Protein AF-A0A5E4MAS6-F1 (afdb_monomer_lite)

Secondary structure (DSSP, 8-state):
-TTT-TT---TTT-EEEEE---HHHHHHHHHHHHH-TTEEEEE-HHHHHHHHHHHHHHH-HHHHHHHHHHHHHHTT-HHHHHHHHHH-TTSPPPSS--------

Foldseek 3Di:
DCVVCVPDDDPPQAAEDEDAVDVVSVVVQVVVCVVVVRYDYDHHVVNVVVVVVVVVCVVPVVVVVVVVVVCVVPVDPVVVVVVCC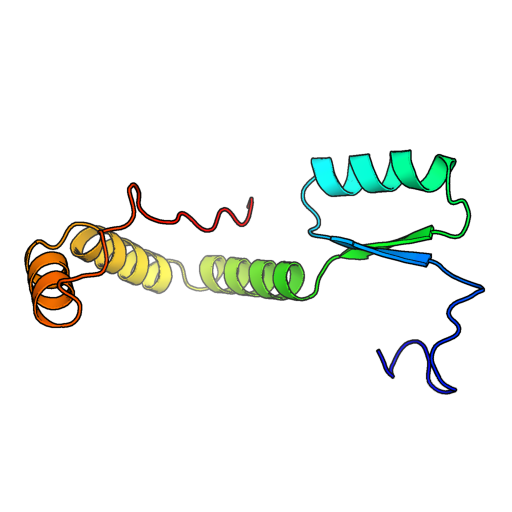VVPVPDDDDPDPPDPCPPD

Radius of gyration: 20.67 Å; chains: 1; bounding box: 43×36×52 Å

pLDDT: mean 83.17, std 13.13, range [47.19, 97.69]

Organism: NCBI:txid506608

Structure (mmCIF, N/CA/C/O backbone):
data_AF-A0A5E4MAS6-F1
#
_entry.id   AF-A0A5E4MAS6-F1
#
loop_
_atom_site.group_PDB
_atom_site.id
_atom_site.type_symbol
_atom_site.label_atom_id
_atom_site.label_alt_id
_atom_site.label_comp_id
_atom_site.label_asym_id
_atom_site.label_entity_id
_atom_site.label_seq_id
_atom_site.pdbx_PDB_ins_code
_atom_site.Cartn_x
_atom_site.Cartn_y
_atom_site.Cartn_z
_atom_site.occupancy
_atom_site.B_iso_or_equiv
_atom_site.auth_seq_id
_atom_site.auth_comp_id
_atom_site.auth_asym_id
_atom_site.auth_atom_id
_atom_site.pdbx_PDB_model_num
ATOM 1 N N . MET A 1 1 ? 15.359 -5.559 -5.352 1.00 47.19 1 MET A N 1
ATOM 2 C CA . MET A 1 1 ? 16.450 -4.952 -6.145 1.00 47.19 1 MET A CA 1
ATOM 3 C C . MET A 1 1 ? 17.482 -6.001 -6.557 1.00 47.19 1 MET A C 1
ATOM 5 O O . MET A 1 1 ? 17.694 -6.149 -7.749 1.00 47.19 1 MET A O 1
ATOM 9 N N . ALA A 1 2 ? 17.986 -6.825 -5.626 1.00 52.88 2 ALA A N 1
ATOM 10 C CA . ALA A 1 2 ? 18.840 -7.984 -5.945 1.00 52.88 2 ALA A CA 1
ATOM 11 C C . ALA A 1 2 ? 18.205 -9.018 -6.904 1.00 52.88 2 ALA A C 1
ATOM 13 O O . ALA A 1 2 ? 18.916 -9.630 -7.687 1.00 52.88 2 ALA A O 1
ATOM 14 N N . LEU A 1 3 ? 16.872 -9.180 -6.886 1.00 62.06 3 LEU A N 1
ATOM 15 C CA . LEU A 1 3 ? 16.169 -10.125 -7.769 1.00 62.06 3 LEU A CA 1
ATOM 16 C C . LEU A 1 3 ? 16.322 -9.791 -9.262 1.00 62.06 3 LEU A C 1
ATOM 18 O O . LEU A 1 3 ? 16.333 -10.689 -10.092 1.00 62.06 3 LEU A O 1
ATOM 22 N N . PHE A 1 4 ? 16.414 -8.504 -9.596 1.00 53.81 4 PHE A N 1
ATOM 23 C CA . PHE A 1 4 ? 16.477 -8.071 -10.987 1.00 53.81 4 PHE A CA 1
ATOM 24 C C . PHE A 1 4 ? 17.912 -7.761 -11.455 1.00 53.81 4 PHE A C 1
ATOM 26 O O . PHE A 1 4 ? 18.209 -7.915 -12.631 1.00 53.81 4 PHE A O 1
ATOM 33 N N . TRP A 1 5 ? 18.814 -7.381 -10.540 1.00 64.31 5 TRP A N 1
ATOM 34 C CA . TRP A 1 5 ? 20.230 -7.121 -10.833 1.00 64.31 5 TRP A CA 1
ATOM 35 C C . TRP A 1 5 ? 21.138 -7.978 -9.937 1.00 64.31 5 TRP A C 1
ATOM 37 O O . TRP A 1 5 ? 21.750 -7.455 -9.001 1.00 64.31 5 TRP A O 1
ATOM 47 N N . PRO A 1 6 ? 21.237 -9.298 -10.194 1.00 67.38 6 PRO A N 1
ATOM 48 C CA . PRO A 1 6 ? 22.070 -10.195 -9.390 1.00 67.38 6 PRO A CA 1
ATOM 49 C C . PRO A 1 6 ? 23.566 -9.853 -9.475 1.00 67.38 6 PRO A C 1
ATOM 51 O O . PRO A 1 6 ? 24.304 -10.117 -8.533 1.00 67.38 6 PRO A O 1
ATOM 54 N N . ASN A 1 7 ? 23.993 -9.195 -10.559 1.00 75.31 7 ASN A N 1
ATOM 55 C CA . ASN A 1 7 ? 25.386 -8.807 -10.812 1.00 75.31 7 ASN A CA 1
ATOM 56 C C . ASN A 1 7 ? 25.670 -7.313 -10.534 1.00 75.31 7 ASN A C 1
ATOM 58 O O . ASN A 1 7 ? 26.638 -6.767 -11.055 1.00 75.31 7 ASN A O 1
ATOM 62 N N . GLY A 1 8 ? 24.833 -6.644 -9.730 1.00 66.38 8 GLY A N 1
ATOM 63 C CA . GLY A 1 8 ? 24.960 -5.212 -9.419 1.00 66.38 8 GLY A CA 1
ATOM 64 C C . GLY A 1 8 ? 24.160 -4.318 -10.370 1.00 66.38 8 GLY A C 1
ATOM 65 O O . GLY A 1 8 ? 23.873 -4.714 -11.492 1.00 66.38 8 GLY A O 1
ATOM 66 N N . VAL A 1 9 ? 23.733 -3.138 -9.907 1.00 62.91 9 VAL A N 1
ATOM 67 C CA . VAL A 1 9 ? 22.758 -2.286 -10.616 1.00 62.91 9 VAL A CA 1
ATOM 68 C C . VAL A 1 9 ? 23.377 -1.653 -11.873 1.00 62.91 9 VAL A C 1
ATOM 70 O O . VAL A 1 9 ? 24.290 -0.840 -11.771 1.00 62.91 9 VAL A O 1
ATOM 73 N N . GLN A 1 10 ? 22.855 -1.988 -13.058 1.00 63.81 10 GLN A N 1
ATOM 74 C CA . GLN A 1 10 ? 23.244 -1.367 -14.331 1.00 63.81 10 GLN A CA 1
ATOM 75 C C . GLN A 1 10 ? 22.442 -0.073 -14.501 1.00 63.81 10 GLN A C 1
ATOM 77 O O . GLN A 1 10 ? 21.292 -0.098 -14.929 1.00 63.81 10 GLN A O 1
ATOM 82 N N . HIS A 1 11 ? 23.017 1.069 -14.129 1.00 59.31 11 HIS A N 1
ATOM 83 C CA . HIS A 1 11 ? 22.316 2.357 -14.207 1.00 59.31 11 HIS A CA 1
ATOM 84 C C . HIS A 1 11 ? 22.101 2.874 -15.641 1.00 59.31 11 HIS A C 1
ATOM 86 O O . HIS A 1 11 ? 21.282 3.768 -15.835 1.00 59.31 11 HIS A O 1
ATOM 92 N N . ASN A 1 12 ? 22.802 2.320 -16.636 1.00 58.47 12 ASN A N 1
ATOM 93 C CA . ASN A 1 12 ? 22.885 2.915 -17.975 1.00 58.47 12 ASN A CA 1
ATOM 94 C C . ASN A 1 12 ? 22.045 2.217 -19.058 1.00 58.47 12 ASN A C 1
ATOM 96 O O . ASN A 1 12 ? 21.890 2.782 -20.141 1.00 58.47 12 ASN A O 1
ATOM 100 N N . ASP A 1 13 ? 21.472 1.041 -18.785 1.00 67.44 13 ASP A N 1
ATOM 101 C CA . ASP A 1 13 ? 20.808 0.247 -19.828 1.00 67.44 13 ASP A CA 1
ATOM 102 C C . ASP A 1 13 ? 19.278 0.268 -19.755 1.00 67.44 13 ASP A C 1
ATOM 104 O O . ASP A 1 13 ? 18.626 0.250 -20.802 1.00 67.44 13 ASP A O 1
ATOM 108 N N . GLU A 1 14 ? 18.691 0.370 -18.557 1.00 70.31 14 GLU A N 1
ATOM 109 C CA . GLU A 1 14 ? 17.242 0.264 -18.345 1.00 70.31 14 GLU A CA 1
ATOM 110 C C . GLU A 1 14 ? 16.762 1.251 -17.270 1.00 70.31 14 GLU A C 1
ATOM 112 O O . GLU A 1 14 ? 17.266 1.278 -16.146 1.00 70.31 14 GLU A O 1
ATOM 117 N N . LEU A 1 15 ? 15.773 2.084 -17.615 1.00 85.38 15 LEU A N 1
ATOM 118 C CA . LEU A 1 15 ? 15.208 3.083 -16.705 1.00 85.38 15 LEU A CA 1
ATOM 119 C C . LEU A 1 15 ? 13.928 2.540 -16.067 1.00 85.38 15 LEU A C 1
ATOM 121 O O . LEU A 1 15 ? 12.958 2.246 -16.764 1.00 85.38 15 LEU A O 1
ATOM 125 N N . PHE A 1 16 ? 13.882 2.479 -14.738 1.00 88.62 16 PHE A N 1
ATOM 126 C CA . PHE A 1 16 ? 12.669 2.092 -14.021 1.00 88.62 16 PHE A CA 1
ATOM 127 C C . PHE A 1 16 ? 11.864 3.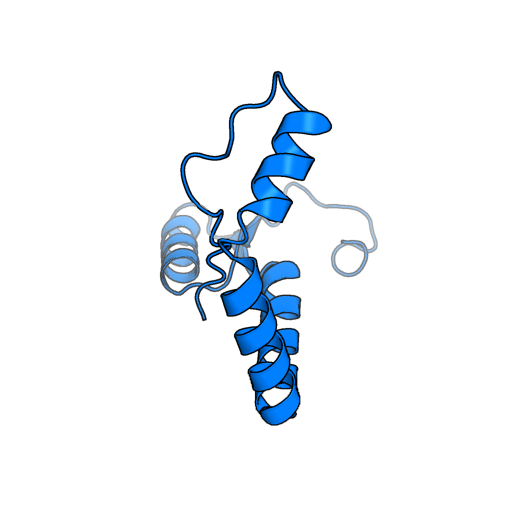298 -13.574 1.00 88.62 16 PHE A C 1
ATOM 129 O O . PHE A 1 16 ? 12.322 4.112 -12.775 1.00 88.62 16 PHE A O 1
ATOM 136 N N . PHE A 1 17 ? 10.618 3.358 -14.027 1.00 91.00 17 PHE A N 1
ATOM 137 C CA . PHE A 1 17 ? 9.632 4.286 -13.502 1.00 91.00 17 PHE A CA 1
ATOM 138 C C . PHE A 1 17 ? 8.772 3.556 -12.477 1.00 91.00 17 PHE A C 1
ATOM 140 O O . PHE A 1 17 ? 7.907 2.763 -12.840 1.00 91.00 17 PHE A O 1
ATOM 147 N N . VAL A 1 18 ? 9.043 3.779 -11.190 1.00 92.56 18 VAL A N 1
ATOM 148 C CA . VAL A 1 18 ? 8.300 3.142 -10.096 1.00 92.56 18 VAL A CA 1
ATOM 149 C C . VAL A 1 18 ? 7.207 4.089 -9.616 1.00 92.56 18 VAL A C 1
ATOM 151 O O . VAL A 1 18 ? 7.500 5.149 -9.069 1.00 92.56 18 VAL A O 1
ATOM 154 N N . SER A 1 19 ? 5.945 3.712 -9.790 1.00 92.00 19 SER A N 1
ATOM 155 C CA . SER A 1 19 ? 4.803 4.496 -9.301 1.00 92.00 19 SER A CA 1
ATOM 156 C C . SER A 1 19 ? 3.630 3.594 -8.918 1.00 92.00 19 SER A C 1
ATOM 158 O O . SER A 1 19 ? 3.711 2.372 -9.050 1.00 92.00 19 SER A O 1
ATOM 160 N N . ASP A 1 20 ? 2.557 4.161 -8.364 1.00 88.44 20 ASP A N 1
ATOM 161 C CA . ASP A 1 20 ? 1.324 3.397 -8.159 1.00 88.44 20 ASP A CA 1
ATOM 162 C C . ASP A 1 20 ? 0.718 2.939 -9.508 1.00 88.44 20 ASP A C 1
ATOM 164 O O . ASP A 1 20 ? 1.123 3.392 -10.582 1.00 88.44 20 ASP A O 1
ATOM 168 N N . ALA A 1 21 ? -0.241 2.010 -9.463 1.00 89.12 21 ALA A N 1
ATOM 169 C CA . ALA A 1 21 ? -0.961 1.569 -10.661 1.00 89.12 21 ALA A CA 1
ATOM 170 C C . ALA A 1 21 ? -2.311 2.280 -10.842 1.00 89.12 21 ALA A C 1
ATOM 172 O O . ALA A 1 21 ? -3.224 1.725 -11.457 1.00 89.12 21 ALA A O 1
ATOM 173 N N . ALA A 1 22 ? -2.469 3.499 -10.317 1.00 87.62 22 ALA A N 1
ATOM 174 C CA . ALA A 1 22 ? -3.642 4.299 -10.629 1.00 87.62 22 ALA A CA 1
ATOM 175 C C . ALA A 1 22 ? -3.690 4.565 -12.146 1.00 87.62 22 ALA A C 1
ATOM 177 O O . ALA A 1 22 ? -2.644 4.793 -12.767 1.00 87.62 22 ALA A O 1
ATOM 178 N N . PRO A 1 23 ? -4.882 4.593 -12.773 1.00 89.88 23 PRO A N 1
ATOM 179 C CA . PRO A 1 23 ? -4.998 4.723 -14.227 1.00 89.88 23 PRO A CA 1
ATOM 180 C C . PRO A 1 23 ? -4.256 5.933 -14.810 1.00 89.88 23 PRO A C 1
ATOM 182 O O . PRO A 1 23 ? -3.685 5.849 -15.897 1.00 89.88 23 PRO A O 1
ATOM 185 N N . TYR A 1 24 ? -4.214 7.053 -14.078 1.00 90.94 24 TYR A N 1
ATOM 186 C CA . TYR A 1 24 ? -3.481 8.242 -14.510 1.00 90.94 24 TYR A CA 1
ATOM 187 C C . TYR A 1 24 ? -1.960 8.054 -14.436 1.00 90.94 24 TYR A C 1
ATOM 189 O O . TYR A 1 24 ? -1.272 8.541 -15.324 1.00 90.94 24 TYR A O 1
ATOM 197 N N . MET A 1 25 ? -1.425 7.324 -13.449 1.00 92.81 25 MET A N 1
ATOM 198 C CA . MET A 1 25 ? 0.012 7.037 -13.366 1.00 92.81 25 MET A CA 1
ATOM 199 C C . MET A 1 25 ? 0.463 6.110 -14.486 1.00 92.81 25 MET A C 1
ATOM 201 O O . MET A 1 25 ? 1.485 6.373 -15.115 1.00 92.81 25 MET A O 1
ATOM 205 N N . VAL A 1 26 ? -0.329 5.076 -14.787 1.00 91.69 26 VAL A N 1
ATOM 206 C CA . VAL A 1 26 ? -0.075 4.174 -15.921 1.00 91.69 26 VAL A CA 1
ATOM 207 C C . VAL A 1 26 ? -0.109 4.953 -17.240 1.00 91.69 26 VAL A C 1
ATOM 209 O O . VAL A 1 26 ? 0.777 4.802 -18.083 1.00 91.69 26 VAL A O 1
ATOM 212 N N . LYS A 1 27 ? -1.088 5.853 -17.407 1.00 94.62 27 LYS A N 1
ATOM 213 C CA . LYS A 1 27 ? -1.174 6.723 -18.586 1.00 94.62 27 LYS A CA 1
ATOM 214 C C . LYS A 1 27 ? 0.029 7.663 -18.686 1.00 94.62 27 LYS A C 1
ATOM 216 O O . LYS A 1 27 ? 0.646 7.733 -19.745 1.00 94.62 27 LYS A O 1
ATOM 221 N N . SER A 1 28 ? 0.415 8.327 -17.601 1.00 94.38 28 SER A N 1
ATOM 222 C CA . SER A 1 28 ? 1.612 9.176 -17.563 1.00 94.38 28 SER A CA 1
ATOM 223 C C . SER A 1 28 ? 2.872 8.388 -17.912 1.00 94.38 28 SER A C 1
ATOM 225 O O . SER A 1 28 ? 3.658 8.840 -18.739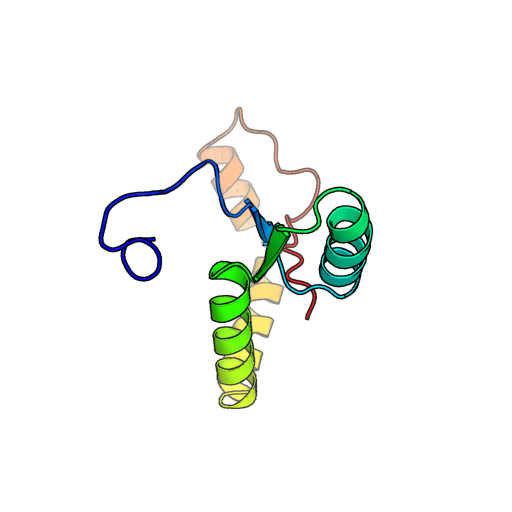 1.00 94.38 28 SER A O 1
ATOM 227 N N . ALA A 1 29 ? 3.031 7.176 -17.372 1.00 94.06 29 ALA A N 1
ATOM 228 C CA . ALA A 1 29 ? 4.149 6.299 -17.699 1.00 94.06 29 ALA A CA 1
ATOM 229 C C . ALA A 1 29 ? 4.205 5.975 -19.200 1.00 94.06 29 ALA A C 1
ATOM 231 O O . ALA A 1 29 ? 5.278 6.017 -19.798 1.00 94.06 29 ALA A O 1
ATOM 232 N N . SER A 1 30 ? 3.054 5.705 -19.827 1.00 93.00 30 SER A N 1
ATOM 233 C CA . SER A 1 30 ? 2.981 5.440 -21.270 1.00 93.00 30 SER A CA 1
ATOM 234 C C . SER A 1 30 ? 3.403 6.646 -22.118 1.00 93.00 30 SER A C 1
ATOM 236 O O . SER A 1 30 ? 4.099 6.472 -23.114 1.00 93.00 30 SER A O 1
ATOM 238 N N . VAL A 1 31 ? 3.057 7.866 -21.689 1.00 95.69 31 VAL A N 1
ATOM 239 C CA . VAL A 1 31 ? 3.467 9.111 -22.359 1.00 95.69 31 VAL A CA 1
ATOM 240 C C . VAL A 1 31 ? 4.964 9.357 -22.177 1.00 95.69 31 VAL A C 1
ATOM 242 O O . VAL A 1 31 ? 5.661 9.655 -23.141 1.00 95.69 31 VAL A O 1
ATOM 245 N N . ILE A 1 32 ? 5.488 9.178 -20.962 1.00 92.75 32 ILE A N 1
ATOM 246 C CA . ILE A 1 32 ? 6.917 9.359 -20.664 1.00 92.75 32 ILE A CA 1
ATOM 247 C C . ILE A 1 32 ? 7.772 8.349 -21.443 1.00 92.75 32 ILE A C 1
ATOM 249 O O . ILE A 1 32 ? 8.855 8.693 -21.916 1.00 92.75 32 ILE A O 1
ATOM 253 N N . LYS A 1 33 ? 7.270 7.126 -21.655 1.00 91.31 33 LYS A N 1
ATOM 254 C CA . LYS A 1 33 ? 7.956 6.084 -22.432 1.00 91.31 33 LYS A CA 1
ATOM 255 C C . LYS A 1 33 ? 8.248 6.497 -23.881 1.00 91.31 33 LYS A C 1
ATOM 257 O O . LYS A 1 33 ? 9.192 5.983 -24.470 1.00 91.31 33 LYS A O 1
ATOM 262 N N . VAL A 1 34 ? 7.493 7.445 -24.446 1.00 92.94 34 VAL A N 1
ATOM 263 C CA . VAL A 1 34 ? 7.779 8.010 -25.779 1.00 92.94 34 VAL A CA 1
ATOM 264 C C . VAL A 1 34 ? 9.130 8.733 -25.794 1.00 92.94 34 VAL A C 1
ATOM 266 O O . VAL A 1 34 ? 9.871 8.621 -26.765 1.00 92.94 34 VAL A O 1
ATOM 269 N N . PHE A 1 35 ? 9.477 9.427 -24.706 1.00 90.00 35 PHE A N 1
ATOM 270 C CA . PHE A 1 35 ? 10.760 10.123 -24.556 1.00 90.00 35 PHE A CA 1
ATOM 271 C C . PHE A 1 35 ? 11.884 9.189 -24.092 1.00 90.00 35 PHE A C 1
ATOM 273 O O . PHE A 1 35 ? 13.046 9.403 -24.428 1.00 90.00 35 PHE A O 1
ATOM 280 N N . TYR A 1 36 ? 11.538 8.135 -23.351 1.00 89.00 36 TYR A N 1
ATOM 281 C CA . TYR A 1 36 ? 12.475 7.151 -22.812 1.00 89.00 36 TYR A CA 1
ATOM 282 C C . TYR A 1 36 ? 12.079 5.742 -23.260 1.00 89.00 36 TYR A C 1
ATOM 284 O O . TYR A 1 36 ? 11.424 4.997 -22.531 1.00 89.00 36 TYR A O 1
ATOM 292 N N . SER A 1 37 ? 12.494 5.358 -24.469 1.00 85.56 37 SER A N 1
ATOM 293 C CA . SER A 1 37 ? 12.071 4.103 -25.114 1.00 85.56 37 SER A CA 1
ATOM 294 C C . SER A 1 37 ? 12.442 2.835 -24.331 1.00 85.56 37 SER A C 1
ATOM 296 O O . SER A 1 37 ? 11.698 1.854 -24.367 1.00 85.56 37 SER A O 1
ATOM 298 N N . LYS A 1 38 ? 13.548 2.870 -23.573 1.00 87.69 38 LYS A N 1
ATOM 299 C CA . LYS A 1 38 ? 14.005 1.788 -22.680 1.00 87.69 38 LYS A CA 1
ATOM 300 C C . LYS A 1 38 ? 13.389 1.835 -21.272 1.00 87.69 38 LYS A C 1
ATOM 302 O O . LYS A 1 38 ? 13.797 1.077 -20.397 1.00 87.69 38 LYS A O 1
ATOM 307 N N . MET A 1 39 ? 12.440 2.739 -21.020 1.00 89.81 39 MET A N 1
ATOM 308 C CA . MET A 1 39 ? 11.806 2.857 -19.712 1.00 89.81 39 MET A CA 1
ATOM 309 C C . MET A 1 39 ? 10.779 1.745 -19.480 1.00 89.81 39 MET A C 1
ATOM 311 O O . MET A 1 39 ? 9.883 1.510 -20.300 1.00 89.81 39 MET A O 1
ATOM 315 N N . VAL A 1 40 ? 10.858 1.118 -18.309 1.00 90.19 40 VAL A N 1
ATOM 316 C CA . VAL A 1 40 ? 9.901 0.126 -17.820 1.00 90.19 40 VAL A CA 1
ATOM 317 C C . VAL A 1 40 ? 9.142 0.710 -16.633 1.00 90.19 40 VAL A C 1
ATOM 319 O O . VAL A 1 40 ? 9.732 1.127 -15.637 1.00 90.19 40 VAL A O 1
ATOM 322 N N . HIS A 1 41 ? 7.812 0.745 -16.734 1.00 92.94 41 HIS A N 1
ATOM 323 C CA . HIS A 1 41 ? 6.952 1.100 -15.607 1.00 92.94 41 HIS A CA 1
ATOM 324 C C . HIS A 1 41 ? 6.799 -0.100 -14.675 1.00 92.94 41 HIS A C 1
ATOM 326 O O . HIS A 1 41 ? 6.419 -1.183 -15.115 1.00 92.94 41 HIS A O 1
ATOM 332 N N . ILE A 1 42 ? 7.088 0.099 -13.391 1.00 92.19 42 ILE A N 1
ATOM 333 C CA . ILE A 1 42 ? 6.913 -0.898 -12.337 1.00 92.19 42 ILE A CA 1
ATOM 334 C C . ILE A 1 42 ? 5.915 -0.354 -11.320 1.00 92.19 42 ILE A C 1
ATOM 336 O O . ILE A 1 42 ? 6.062 0.750 -10.796 1.00 92.19 42 ILE A O 1
ATOM 340 N N . THR A 1 43 ? 4.912 -1.167 -10.996 1.00 90.94 43 THR A N 1
ATOM 341 C CA . THR A 1 43 ? 3.988 -0.859 -9.904 1.00 90.94 43 THR A CA 1
ATOM 342 C C . THR A 1 43 ? 4.703 -0.972 -8.561 1.00 90.94 43 THR A C 1
ATOM 344 O O . THR A 1 43 ? 5.355 -1.976 -8.275 1.00 90.94 43 THR A O 1
ATOM 347 N N . CYS A 1 44 ? 4.574 0.046 -7.715 1.00 90.94 44 CYS A N 1
ATOM 348 C CA . CYS A 1 44 ? 5.226 0.059 -6.415 1.00 90.94 44 CYS A CA 1
ATOM 349 C C . CYS A 1 44 ? 4.704 -1.068 -5.502 1.00 90.94 44 CYS A C 1
ATOM 351 O O . CYS A 1 44 ? 3.513 -1.391 -5.481 1.00 90.94 44 CYS A O 1
ATOM 353 N N . LEU A 1 45 ? 5.598 -1.647 -4.692 1.00 91.06 45 LEU A N 1
ATOM 354 C CA . LEU A 1 45 ? 5.245 -2.720 -3.751 1.00 91.06 45 LEU A CA 1
ATOM 355 C C . LEU A 1 45 ? 4.159 -2.291 -2.759 1.00 91.06 45 LEU A C 1
ATOM 357 O O . LEU A 1 45 ? 3.306 -3.097 -2.399 1.00 91.06 45 LEU A O 1
ATOM 361 N N . ALA A 1 46 ? 4.156 -1.015 -2.360 1.00 89.62 46 ALA A N 1
ATOM 362 C CA . ALA A 1 46 ? 3.129 -0.457 -1.488 1.00 89.62 46 ALA A CA 1
ATOM 363 C C . ALA A 1 46 ? 1.722 -0.595 -2.095 1.00 89.62 46 ALA A C 1
ATOM 365 O O . ALA A 1 46 ? 0.788 -0.966 -1.389 1.00 89.62 46 ALA A O 1
ATOM 366 N N . TYR A 1 47 ? 1.578 -0.385 -3.408 1.00 87.88 47 TYR A N 1
ATOM 367 C CA . TYR A 1 47 ? 0.311 -0.602 -4.103 1.00 87.88 47 TYR A CA 1
ATOM 368 C C . TYR A 1 47 ? -0.074 -2.088 -4.129 1.00 87.88 47 TYR A C 1
ATOM 370 O O . TYR A 1 47 ? -1.229 -2.428 -3.884 1.00 87.88 47 TYR A O 1
ATOM 378 N N . GLY A 1 48 ? 0.890 -2.988 -4.358 1.00 89.00 48 GLY A N 1
ATOM 379 C CA . GLY A 1 48 ? 0.658 -4.435 -4.283 1.00 89.00 48 GLY A CA 1
ATOM 380 C C . GLY A 1 48 ? 0.149 -4.881 -2.907 1.00 89.00 48 GLY A C 1
ATOM 381 O O . GLY A 1 48 ? -0.870 -5.565 -2.817 1.00 89.00 48 GLY A O 1
ATOM 382 N N . LEU A 1 49 ? 0.801 -4.426 -1.833 1.00 91.69 49 LEU A N 1
ATOM 383 C CA . LEU A 1 49 ? 0.375 -4.686 -0.454 1.00 91.69 49 LEU A CA 1
ATOM 384 C C . LEU A 1 49 ? -1.013 -4.110 -0.159 1.00 91.69 49 LEU A C 1
ATOM 386 O O . LEU A 1 49 ? -1.819 -4.767 0.498 1.00 91.69 49 LEU A O 1
ATOM 390 N N . HIS A 1 50 ? -1.317 -2.914 -0.673 1.00 88.81 50 HIS A N 1
ATOM 391 C CA . HIS A 1 50 ? -2.646 -2.317 -0.551 1.00 88.81 50 HIS A CA 1
ATOM 392 C C . HIS A 1 50 ? -3.724 -3.193 -1.201 1.00 88.81 50 HIS A C 1
ATOM 394 O O . HIS A 1 50 ? -4.736 -3.471 -0.566 1.00 88.81 50 HIS A O 1
ATOM 400 N N . ARG A 1 51 ? -3.492 -3.719 -2.413 1.00 89.31 51 ARG A N 1
ATOM 401 C CA . ARG A 1 51 ? -4.451 -4.633 -3.065 1.00 89.31 51 ARG A CA 1
ATOM 402 C C . ARG A 1 51 ? -4.676 -5.918 -2.277 1.00 89.31 51 ARG A C 1
ATOM 404 O O . ARG A 1 51 ? -5.816 -6.348 -2.149 1.00 89.31 51 ARG A O 1
ATOM 411 N N . VAL A 1 52 ? -3.612 -6.507 -1.726 1.00 92.69 52 VAL A N 1
ATOM 412 C CA . VAL A 1 52 ? -3.737 -7.683 -0.850 1.00 92.69 52 VAL A CA 1
ATOM 413 C C . VAL A 1 52 ? -4.584 -7.342 0.376 1.00 92.69 52 VAL A C 1
ATOM 415 O O . VAL A 1 52 ? -5.461 -8.112 0.754 1.00 92.69 52 VAL A O 1
ATOM 418 N N . ALA A 1 53 ? -4.377 -6.169 0.978 1.00 91.31 53 ALA A N 1
ATOM 419 C CA . ALA A 1 53 ? -5.182 -5.721 2.107 1.00 91.31 53 ALA A CA 1
ATOM 420 C C . ALA A 1 53 ? -6.657 -5.481 1.737 1.00 91.31 53 ALA A C 1
ATOM 422 O O . ALA A 1 53 ? -7.526 -5.780 2.556 1.00 91.31 53 ALA A O 1
ATOM 423 N N . GLU A 1 54 ? -6.960 -4.964 0.540 1.00 90.75 54 GLU A N 1
ATOM 424 C CA . GLU A 1 54 ? -8.344 -4.867 0.050 1.00 90.75 54 GLU A CA 1
ATOM 425 C C . GLU A 1 54 ? -8.979 -6.251 -0.110 1.00 90.75 54 GLU A C 1
ATOM 427 O O . GLU A 1 54 ? -10.090 -6.458 0.370 1.00 90.75 54 GLU A O 1
ATOM 432 N N . GLU A 1 55 ? -8.261 -7.225 -0.669 1.00 94.06 55 GLU A N 1
ATOM 433 C CA . GLU A 1 55 ? -8.775 -8.592 -0.809 1.00 94.06 55 GLU A CA 1
ATOM 434 C C . GLU A 1 55 ? -9.027 -9.258 0.553 1.00 94.06 55 GLU A C 1
ATOM 436 O O . GLU A 1 55 ? -10.049 -9.895 0.785 1.00 94.06 55 GLU A O 1
ATOM 441 N N . VAL A 1 56 ? -8.165 -9.028 1.543 1.00 94.69 56 VAL A N 1
ATOM 442 C CA . VAL A 1 56 ? -8.436 -9.492 2.913 1.00 94.69 56 VAL A CA 1
ATOM 443 C C . VAL A 1 56 ? -9.734 -8.875 3.463 1.00 94.69 56 VAL A C 1
ATOM 445 O O . VAL A 1 56 ? -10.476 -9.531 4.198 1.00 94.69 56 VAL A O 1
ATOM 448 N N . ARG A 1 57 ? -10.069 -7.629 3.105 1.00 93.56 57 ARG A N 1
ATOM 449 C CA . ARG A 1 57 ? -11.327 -6.996 3.542 1.00 93.56 57 ARG A CA 1
ATOM 450 C C . ARG A 1 57 ? -12.551 -7.591 2.859 1.00 93.56 57 ARG A C 1
ATOM 452 O O . ARG A 1 57 ? -13.586 -7.684 3.522 1.00 93.56 57 ARG A O 1
ATOM 459 N N . THR A 1 58 ? -12.450 -7.984 1.588 1.00 93.06 58 THR A N 1
ATOM 460 C CA . THR A 1 58 ? -13.552 -8.651 0.872 1.00 93.06 58 THR A CA 1
ATOM 461 C C . THR A 1 58 ? -13.838 -10.024 1.481 1.00 93.06 58 THR A C 1
ATOM 463 O O . THR A 1 58 ? -15.005 -10.368 1.668 1.00 93.06 58 THR A O 1
ATOM 466 N N . VAL A 1 59 ? -12.798 -10.752 1.907 1.00 97.69 59 VAL A N 1
ATOM 467 C CA . VAL A 1 59 ? -12.917 -12.051 2.596 1.00 97.69 59 VAL A CA 1
ATOM 468 C C . VAL A 1 59 ? -13.514 -11.916 4.006 1.00 97.69 59 VAL A C 1
ATOM 470 O O . VAL A 1 59 ? -14.296 -12.768 4.432 1.00 97.69 59 VAL A O 1
ATOM 473 N N . PHE A 1 60 ? -13.209 -10.836 4.740 1.00 96.06 60 PHE A N 1
ATOM 474 C CA . PHE A 1 60 ? -13.670 -10.627 6.125 1.00 96.06 60 PHE A CA 1
ATOM 475 C C . PHE A 1 60 ? -14.556 -9.374 6.306 1.00 96.06 60 PHE A C 1
ATOM 477 O O . PHE A 1 60 ? -14.218 -8.464 7.079 1.00 96.06 60 PHE A O 1
ATOM 484 N N . PRO A 1 61 ? -15.759 -9.323 5.702 1.00 94.75 61 PRO A N 1
ATOM 485 C CA . PRO A 1 61 ? -16.582 -8.111 5.672 1.00 94.75 61 PRO A CA 1
ATOM 486 C C . PRO A 1 61 ? -17.098 -7.686 7.056 1.00 94.75 61 PRO A C 1
ATOM 488 O O . PRO A 1 61 ? -17.237 -6.494 7.334 1.00 94.75 61 PRO A O 1
ATOM 491 N N . LYS A 1 62 ? -17.353 -8.639 7.967 1.00 9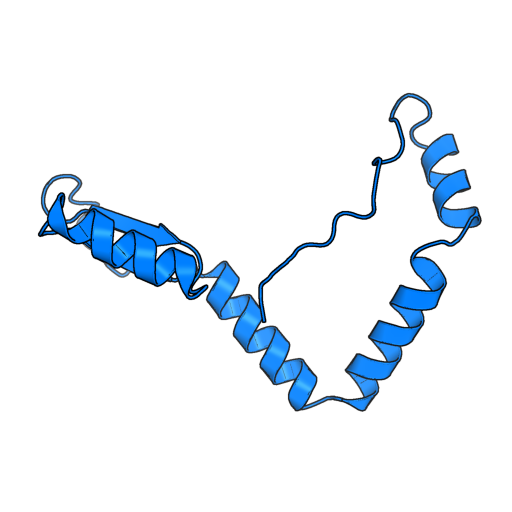6.81 62 LYS A N 1
ATOM 492 C CA . LYS A 1 62 ? -17.795 -8.342 9.345 1.00 96.81 62 LYS A CA 1
ATOM 493 C C . LYS A 1 62 ? -16.703 -7.638 10.154 1.00 96.81 62 LYS A C 1
ATOM 495 O O . LYS A 1 62 ? -16.987 -6.654 10.835 1.00 96.81 62 LYS A O 1
ATOM 500 N N . VAL A 1 63 ? -15.461 -8.113 10.043 1.00 95.50 63 VAL A N 1
ATOM 501 C CA . VAL A 1 63 ? -14.295 -7.515 10.712 1.00 95.50 63 VAL A CA 1
ATOM 502 C C . VAL A 1 63 ? -14.024 -6.129 10.137 1.00 95.50 63 VAL A C 1
ATOM 504 O O . VAL A 1 63 ? -13.877 -5.168 10.890 1.00 95.50 63 VAL A O 1
ATOM 507 N N . TYR A 1 64 ? -14.057 -5.992 8.808 1.00 93.12 64 TYR A N 1
ATOM 508 C CA . TYR A 1 64 ? -13.918 -4.693 8.157 1.00 93.12 64 TYR A CA 1
ATOM 509 C C . TYR A 1 64 ? -14.993 -3.696 8.619 1.00 93.12 64 TYR A C 1
ATOM 511 O O . TYR A 1 64 ? -14.671 -2.558 8.964 1.00 93.12 64 TYR A O 1
ATOM 519 N N . LYS A 1 65 ? -16.260 -4.127 8.711 1.00 93.94 65 LYS A N 1
ATOM 520 C CA . LYS A 1 65 ? -17.366 -3.299 9.218 1.00 93.94 65 LYS A CA 1
ATOM 521 C C . LYS A 1 65 ? -17.140 -2.861 10.667 1.00 93.94 65 LYS A C 1
ATOM 523 O O . LYS A 1 65 ? -17.346 -1.688 10.974 1.00 93.94 65 LYS A O 1
ATOM 528 N N . LEU A 1 66 ? -16.686 -3.765 11.537 1.00 95.44 66 LEU A N 1
ATOM 529 C CA . LEU A 1 66 ? -16.340 -3.438 12.922 1.00 95.44 66 LEU A CA 1
ATOM 530 C C . LEU A 1 66 ? -15.241 -2.368 12.977 1.00 95.44 66 LEU A C 1
ATOM 532 O O . LEU A 1 66 ? -15.439 -1.324 13.594 1.00 95.44 66 LEU A O 1
ATOM 536 N N . ILE A 1 67 ? -14.123 -2.582 12.274 1.00 91.00 67 ILE A N 1
ATOM 537 C CA . ILE A 1 67 ? -13.001 -1.631 12.226 1.00 91.00 67 ILE A CA 1
ATOM 538 C C . ILE A 1 67 ? -13.452 -0.279 11.658 1.00 91.00 67 ILE A C 1
ATOM 540 O O . ILE A 1 67 ? -13.078 0.768 12.183 1.00 91.00 67 ILE A O 1
ATOM 544 N N . SER A 1 68 ? -14.269 -0.280 10.602 1.00 88.88 68 SER A N 1
ATOM 545 C CA . SER A 1 68 ? -14.809 0.940 9.991 1.00 88.88 68 SER A CA 1
ATOM 546 C C . SER A 1 68 ? -15.667 1.735 10.978 1.00 88.88 68 SER A C 1
ATOM 548 O O . SER A 1 68 ? -15.492 2.947 11.111 1.00 88.88 68 SER A O 1
ATOM 550 N N . ASN A 1 69 ? -16.535 1.063 11.738 1.00 89.50 69 ASN A N 1
ATOM 551 C CA . ASN A 1 69 ? -17.351 1.707 12.766 1.00 89.50 69 ASN A CA 1
ATOM 552 C C . ASN A 1 69 ? -16.496 2.271 13.905 1.00 89.50 69 ASN A C 1
ATOM 554 O O . ASN A 1 69 ? -16.687 3.421 14.287 1.00 89.50 69 ASN A O 1
ATOM 558 N N . VAL A 1 70 ? -15.501 1.516 14.376 1.00 88.94 70 VAL A N 1
ATOM 559 C CA . VAL A 1 70 ? -14.534 1.988 15.378 1.00 88.94 70 VAL A CA 1
ATOM 560 C C . VAL A 1 70 ? -13.821 3.249 14.878 1.00 88.94 70 VAL A C 1
ATOM 562 O O . VAL A 1 70 ? -13.814 4.272 15.562 1.00 88.94 70 VAL A O 1
ATOM 565 N N . LYS A 1 71 ? -13.293 3.236 13.647 1.00 84.50 71 LYS A N 1
ATOM 566 C CA . LYS A 1 71 ? -12.645 4.409 13.040 1.00 84.50 71 LYS A CA 1
ATOM 567 C C . LYS A 1 71 ? -13.576 5.620 12.981 1.00 84.50 71 LYS A C 1
ATOM 569 O O . LYS A 1 71 ? -13.128 6.717 13.299 1.00 84.50 71 LYS A O 1
ATOM 574 N N . LYS A 1 72 ? -14.852 5.439 12.620 1.00 82.88 72 LYS A N 1
ATOM 575 C CA . LYS A 1 72 ? -15.853 6.523 12.597 1.00 82.88 72 LYS A CA 1
ATOM 576 C C . LYS A 1 72 ? -16.074 7.128 13.982 1.00 82.88 72 LYS A C 1
ATOM 578 O O . LYS A 1 72 ? -16.077 8.351 14.095 1.00 82.88 72 LYS A O 1
ATOM 583 N N . THR A 1 73 ? -16.180 6.300 15.020 1.00 82.69 73 THR A N 1
ATOM 584 C CA . THR A 1 73 ? -16.313 6.762 16.411 1.00 82.69 73 THR A CA 1
ATOM 585 C C . THR A 1 73 ? -15.102 7.594 16.850 1.00 82.69 73 THR A C 1
ATOM 587 O O . THR A 1 73 ? -15.255 8.607 17.528 1.00 82.69 73 THR A O 1
ATOM 590 N N . PHE A 1 74 ? -13.892 7.220 16.420 1.00 77.00 74 PHE A N 1
ATOM 591 C CA . PHE A 1 74 ? -12.648 7.876 16.843 1.00 77.00 74 PHE A CA 1
ATOM 592 C C . PHE A 1 74 ? -12.143 9.008 15.938 1.00 77.00 74 PHE A C 1
ATOM 594 O O . PHE A 1 74 ? -11.214 9.717 16.340 1.00 77.00 74 PHE A O 1
ATOM 601 N N . LEU A 1 75 ? -12.711 9.201 14.741 1.00 71.75 75 LEU A N 1
ATOM 602 C CA . LEU A 1 75 ? -12.235 10.191 13.760 1.00 71.75 75 LEU A CA 1
ATOM 603 C C . LEU A 1 75 ? -12.347 11.637 14.277 1.00 71.75 75 LEU A C 1
ATOM 605 O O . LEU A 1 75 ? -11.603 12.506 13.835 1.00 71.75 75 LEU A O 1
ATOM 609 N N . LYS A 1 76 ? -13.271 11.890 15.213 1.00 68.75 76 LYS A N 1
ATOM 610 C CA . LYS A 1 76 ? -13.554 13.217 15.786 1.00 68.75 76 LYS A CA 1
ATOM 611 C C . LYS A 1 76 ? -13.637 13.209 17.316 1.00 68.75 76 LYS A C 1
ATOM 613 O O . LYS A 1 76 ? -14.291 14.070 17.892 1.00 68.75 76 LYS A O 1
ATOM 618 N N . ALA A 1 77 ? -13.022 12.229 17.981 1.00 81.69 77 ALA A N 1
ATOM 619 C CA . ALA A 1 77 ? -13.104 12.115 19.435 1.00 81.69 77 ALA A CA 1
ATOM 620 C C . ALA A 1 77 ? -12.431 13.332 20.114 1.00 81.69 77 ALA A C 1
ATOM 622 O O . ALA A 1 77 ? -11.206 13.459 20.012 1.00 81.69 77 ALA A O 1
ATOM 623 N N . PRO A 1 78 ? -13.178 14.194 20.839 1.00 83.94 78 PRO A N 1
ATOM 624 C CA . PRO A 1 78 ? -12.621 15.395 21.474 1.00 83.94 78 PRO A CA 1
ATOM 625 C C . PRO A 1 78 ? -11.501 15.063 22.460 1.00 83.94 78 PRO A C 1
ATOM 627 O O . PRO A 1 78 ? -10.508 15.776 22.543 1.00 83.94 78 PRO A O 1
A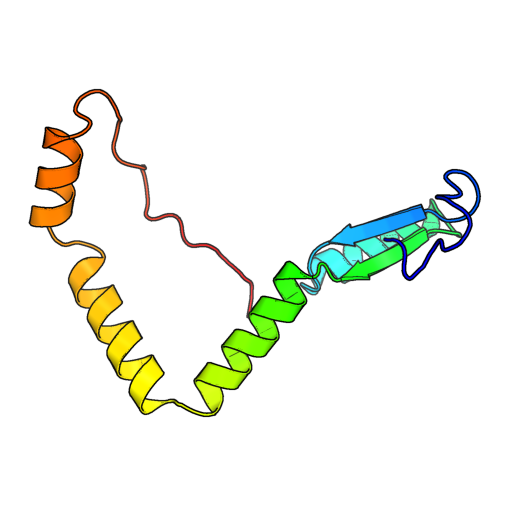TOM 630 N N . TYR A 1 79 ? -11.623 13.918 23.133 1.00 86.94 79 TYR A N 1
ATOM 631 C CA . TYR A 1 79 ? -10.626 13.410 24.067 1.00 86.94 79 TYR A CA 1
ATOM 632 C C . TYR A 1 79 ? -9.263 13.138 23.407 1.00 86.94 79 TYR A C 1
ATOM 634 O O . TYR A 1 79 ? -8.228 13.492 23.962 1.00 86.94 79 TYR A O 1
ATOM 642 N N . ARG A 1 80 ? -9.234 12.596 22.177 1.00 84.44 80 ARG A N 1
ATOM 643 C CA . ARG A 1 80 ? -7.972 12.398 21.434 1.00 84.44 80 ARG A CA 1
ATOM 644 C C . ARG A 1 80 ? -7.313 13.729 21.079 1.00 84.44 80 ARG A C 1
ATOM 646 O O . ARG A 1 80 ? -6.094 13.833 21.122 1.00 84.44 80 ARG A O 1
ATOM 653 N N . VAL A 1 81 ? -8.121 14.733 20.738 1.00 85.25 81 VAL A N 1
ATOM 654 C CA . VAL A 1 81 ? -7.636 16.089 20.450 1.00 85.25 81 VAL A CA 1
ATOM 655 C C . VAL A 1 81 ? -7.080 16.744 21.714 1.00 85.25 81 VAL A C 1
ATOM 657 O O . VAL A 1 81 ? -6.033 17.379 21.649 1.00 85.25 81 VAL A O 1
ATOM 660 N N . GLN A 1 82 ? -7.746 16.570 22.858 1.00 89.31 82 GLN A N 1
ATOM 661 C CA . GLN A 1 82 ? -7.261 17.058 24.152 1.00 89.31 82 GLN A CA 1
ATOM 662 C C . GLN A 1 82 ? -5.930 16.413 24.544 1.00 89.31 82 GLN A C 1
ATOM 664 O O . GLN A 1 82 ? -4.993 17.140 24.849 1.00 89.31 82 GLN A O 1
ATOM 669 N N . ILE A 1 83 ? -5.809 15.082 24.460 1.00 90.38 83 ILE A N 1
ATOM 670 C CA . ILE A 1 83 ? -4.536 14.389 24.725 1.00 90.38 83 ILE A CA 1
ATOM 671 C C . ILE A 1 83 ? -3.431 14.924 23.811 1.00 90.38 83 ILE A C 1
ATOM 673 O O . ILE A 1 83 ? -2.364 15.271 24.298 1.00 90.38 83 ILE A O 1
ATOM 677 N N . PHE A 1 84 ? -3.687 15.049 22.505 1.00 88.38 84 PHE A N 1
ATOM 678 C CA . PHE A 1 84 ? -2.680 15.558 21.571 1.00 88.38 84 PHE A CA 1
ATOM 679 C C . PHE A 1 84 ? -2.207 16.973 21.931 1.00 88.38 84 PHE A C 1
ATOM 681 O O . PHE A 1 84 ? -1.011 17.235 21.920 1.00 88.38 84 PHE A O 1
ATOM 688 N N . LYS A 1 85 ? -3.130 17.872 22.302 1.00 89.81 85 LYS A N 1
ATOM 689 C CA . LYS A 1 85 ? -2.786 19.231 22.750 1.00 89.81 85 LYS A CA 1
ATOM 690 C C . LYS A 1 85 ? -1.989 19.248 24.057 1.00 89.81 85 LYS A C 1
ATOM 692 O O . LYS A 1 85 ? -1.178 20.146 24.237 1.00 89.81 85 LYS A O 1
ATOM 697 N N . ASN A 1 86 ? -2.230 18.291 24.953 1.00 93.69 86 ASN A N 1
ATOM 698 C CA . ASN A 1 86 ? -1.501 18.186 26.216 1.00 93.69 86 ASN A CA 1
ATOM 699 C C . ASN A 1 86 ? -0.075 17.652 26.007 1.00 93.69 86 ASN A C 1
ATOM 701 O O . ASN A 1 86 ? 0.857 18.173 26.604 1.00 93.69 86 ASN A O 1
ATOM 705 N N . GLU A 1 87 ? 0.090 16.638 25.154 1.00 94.94 87 GLU A N 1
ATOM 706 C CA . GLU A 1 87 ? 1.385 15.998 24.866 1.00 94.94 87 GLU A CA 1
ATOM 707 C C . GLU A 1 87 ? 2.261 16.831 23.912 1.00 94.94 87 GLU A C 1
ATOM 709 O O . GLU A 1 87 ? 3.485 16.803 24.003 1.00 94.94 87 GLU A O 1
ATOM 714 N N . ALA A 1 88 ? 1.649 17.575 22.983 1.00 92.31 88 ALA A N 1
ATOM 715 C CA . ALA A 1 88 ? 2.343 18.357 21.959 1.00 92.31 88 ALA A CA 1
ATOM 716 C C . ALA A 1 88 ? 1.694 19.747 21.760 1.00 92.31 88 ALA A C 1
ATOM 718 O O . ALA A 1 88 ? 1.092 20.009 20.715 1.00 92.31 88 ALA A O 1
ATOM 719 N N . PRO A 1 89 ? 1.811 20.662 22.741 1.00 91.19 89 PRO A N 1
ATOM 720 C CA . PRO A 1 89 ? 1.112 21.952 22.726 1.00 91.19 89 PRO A CA 1
ATOM 721 C C . PRO A 1 89 ? 1.579 22.901 21.614 1.00 91.19 89 PRO A C 1
ATOM 723 O O . PRO A 1 89 ? 0.790 23.711 21.131 1.00 91.19 89 PRO A O 1
ATOM 726 N N . GLU A 1 90 ? 2.838 22.791 21.180 1.00 94.69 90 GLU A N 1
ATOM 727 C CA . GLU A 1 90 ? 3.403 23.632 20.113 1.00 94.69 90 GLU A CA 1
ATOM 728 C C . GLU A 1 90 ? 3.079 23.121 18.701 1.00 94.69 90 GLU A C 1
ATOM 730 O O . GLU A 1 90 ? 3.265 23.834 17.713 1.00 94.69 90 GLU A O 1
ATOM 735 N N . VAL A 1 91 ? 2.568 21.891 18.576 1.00 91.12 91 VAL A N 1
ATOM 736 C CA . VAL A 1 91 ? 2.231 21.300 17.280 1.00 91.12 91 VAL A CA 1
ATOM 737 C C . VAL A 1 91 ? 0.785 21.636 16.938 1.00 91.12 91 VAL A C 1
ATOM 739 O O . VAL A 1 91 ? -0.162 21.172 17.575 1.00 91.12 91 VAL A O 1
ATOM 742 N N . MET A 1 92 ? 0.596 22.428 15.882 1.00 85.62 92 MET A N 1
ATOM 743 C CA . MET A 1 92 ? -0.741 22.710 15.368 1.00 85.62 92 MET A CA 1
ATOM 744 C C . MET A 1 92 ? -1.433 21.421 14.919 1.00 85.62 92 MET A C 1
ATOM 746 O O . MET A 1 92 ? -0.831 20.546 14.292 1.00 85.62 92 MET A O 1
ATOM 750 N N . LEU A 1 93 ? -2.734 21.326 15.199 1.00 80.12 93 LEU A N 1
ATO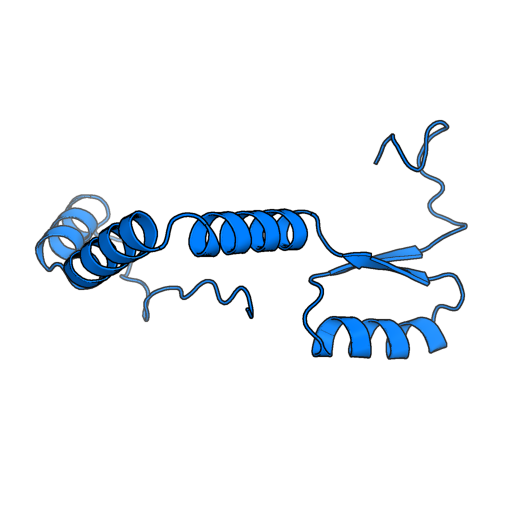M 751 C CA . LEU A 1 93 ? -3.546 20.241 14.662 1.00 80.12 93 LEU A CA 1
ATOM 752 C C . LEU A 1 93 ? -3.510 20.284 13.128 1.00 80.12 93 LEU A C 1
ATOM 754 O O . LEU A 1 93 ? -3.586 21.371 12.547 1.00 80.12 93 LEU A O 1
ATOM 758 N N . PRO A 1 94 ? -3.442 19.122 12.459 1.00 76.44 94 PRO A N 1
ATOM 759 C CA . PRO A 1 94 ? -3.500 19.089 11.010 1.00 76.44 94 PRO A CA 1
ATOM 760 C C . PRO A 1 94 ? -4.820 19.723 10.527 1.00 76.44 94 PRO A C 1
ATOM 762 O O . PRO A 1 94 ? -5.879 19.429 11.092 1.00 76.44 94 PRO A O 1
ATOM 765 N N . PRO A 1 95 ? -4.784 20.571 9.481 1.00 71.06 95 PRO A N 1
ATOM 766 C CA . PRO A 1 95 ? -5.942 21.350 9.026 1.00 71.06 95 PRO A CA 1
ATOM 767 C C . PRO A 1 95 ? -7.100 20.473 8.524 1.00 71.06 95 PRO A C 1
ATOM 769 O O . PRO A 1 95 ? -8.251 20.903 8.507 1.00 71.06 95 PRO A O 1
ATOM 772 N N . ALA A 1 96 ? -6.808 19.227 8.144 1.00 65.56 96 ALA A N 1
ATOM 773 C CA . ALA A 1 96 ? -7.786 18.194 7.842 1.00 65.56 96 ALA A CA 1
ATOM 774 C C . ALA A 1 96 ? -7.238 16.818 8.240 1.00 65.56 96 ALA A C 1
ATOM 776 O O . ALA A 1 96 ? -6.025 16.615 8.331 1.00 65.56 96 ALA A O 1
ATOM 777 N N . SER A 1 97 ? -8.126 15.838 8.425 1.00 63.41 97 SER A N 1
ATOM 778 C CA . SER A 1 97 ? -7.703 14.440 8.525 1.00 63.41 97 SER A CA 1
ATOM 779 C C . SER A 1 97 ? -6.912 14.063 7.272 1.00 63.41 97 SER A C 1
ATOM 781 O O . SER A 1 97 ? -7.435 14.203 6.164 1.00 63.41 97 SER A O 1
ATOM 783 N N . ILE A 1 98 ? -5.685 13.561 7.435 1.00 59.09 98 ILE A N 1
ATOM 784 C CA . ILE A 1 98 ? -4.907 13.015 6.321 1.00 59.09 98 ILE A CA 1
ATOM 785 C C . ILE A 1 98 ? -5.641 11.766 5.828 1.00 59.09 98 ILE A C 1
ATOM 787 O O . ILE A 1 98 ? -5.571 10.696 6.432 1.00 59.09 98 ILE A O 1
ATOM 791 N N . ILE A 1 99 ? -6.396 11.915 4.742 1.00 56.94 99 ILE A N 1
ATOM 792 C CA . ILE A 1 99 ? -6.971 10.782 4.029 1.00 56.94 99 ILE A CA 1
ATOM 793 C C . ILE A 1 99 ? -5.852 10.256 3.139 1.00 56.94 99 ILE A C 1
ATOM 795 O O . ILE A 1 99 ? -5.551 10.854 2.108 1.00 56.94 99 ILE A O 1
ATOM 799 N N . ALA A 1 100 ? -5.222 9.151 3.536 1.00 57.62 100 ALA A N 1
ATOM 800 C CA . ALA A 1 100 ? -4.345 8.412 2.640 1.00 57.62 100 ALA A CA 1
ATOM 801 C C . ALA A 1 100 ? -5.205 7.857 1.493 1.00 57.62 100 ALA A C 1
ATOM 803 O O . ALA A 1 100 ? -5.896 6.850 1.651 1.00 57.62 100 ALA A O 1
ATOM 804 N N . ARG A 1 101 ? -5.236 8.574 0.365 1.00 56.25 101 ARG A N 1
ATOM 805 C CA . ARG A 1 101 ? -5.981 8.178 -0.832 1.00 56.25 101 ARG A CA 1
ATOM 806 C C . ARG A 1 101 ? -5.172 7.138 -1.595 1.00 56.25 101 ARG A C 1
ATOM 808 O O . ARG A 1 101 ? -4.509 7.448 -2.576 1.00 56.25 101 ARG A O 1
ATOM 815 N N . TRP A 1 102 ? -5.238 5.899 -1.137 1.00 64.00 102 TRP A N 1
ATOM 816 C CA . TRP A 1 102 ? -4.917 4.756 -1.978 1.00 64.00 102 TRP A CA 1
ATOM 817 C C . TRP A 1 102 ? -6.140 4.547 -2.864 1.00 64.00 102 TRP A C 1
ATOM 819 O O . TRP A 1 102 ? -7.149 4.037 -2.392 1.00 64.00 102 TRP A O 1
ATOM 829 N N . GLY A 1 103 ? -6.110 5.107 -4.076 1.00 54.53 103 GLY A N 1
ATOM 830 C CA . GLY A 1 103 ? -7.230 5.077 -5.016 1.00 54.53 103 GLY A CA 1
ATOM 831 C C . GLY A 1 103 ? -7.615 3.643 -5.374 1.00 54.53 103 GLY A C 1
ATOM 832 O O . GLY A 1 103 ? -7.045 3.059 -6.294 1.00 54.53 103 GLY A O 1
ATOM 833 N N . THR A 1 104 ? -8.565 3.099 -4.626 1.00 54.34 104 THR A N 1
ATOM 834 C CA . THR A 1 104 ? -9.295 1.854 -4.875 1.00 54.34 104 THR A CA 1
ATOM 835 C C . THR A 1 104 ? -10.770 2.136 -4.703 1.00 54.34 104 THR A C 1
ATOM 837 O O . THR A 1 104 ? -11.100 2.823 -3.707 1.00 54.34 104 THR A O 1
#

Sequence (104 aa):
MALFWPNGVQHNDELFFVSDAAPYMVKSASVIKVFYSKMVHITCLAYGLHRVAEEVRTVFPKVYKLISNVKKTFLKAPYRVQIFKNEAPEVMLPPASIIARWGT